Protein A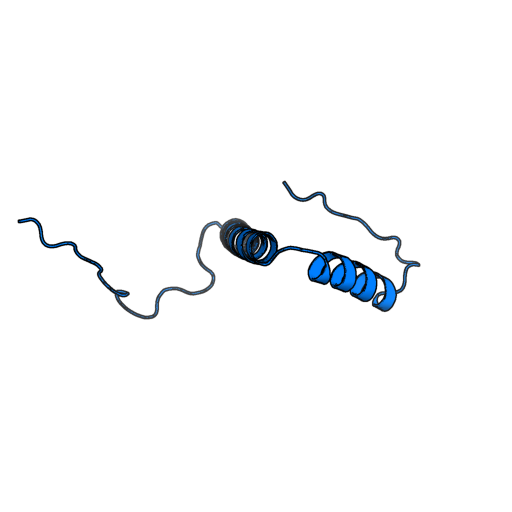F-A0A519V7A6-F1 (afdb_monomer_lite)

Structure (mmCIF, N/CA/C/O backbone):
data_AF-A0A519V7A6-F1
#
_entry.id   AF-A0A519V7A6-F1
#
loop_
_atom_site.group_PDB
_atom_site.id
_atom_site.type_symbol
_atom_site.label_atom_id
_atom_site.label_alt_id
_atom_site.label_comp_id
_atom_site.label_asym_id
_atom_site.label_entity_id
_atom_site.label_seq_id
_atom_site.pdbx_PDB_ins_code
_atom_site.Cartn_x
_atom_site.Cartn_y
_atom_site.Cartn_z
_atom_site.occupancy
_atom_site.B_iso_or_equiv
_atom_site.auth_seq_id
_atom_site.auth_comp_id
_atom_site.auth_asym_id
_atom_site.auth_atom_id
_atom_site.pdbx_PDB_model_num
ATOM 1 N N . MET A 1 1 ? -11.967 -6.259 -7.328 1.00 48.03 1 MET A N 1
ATOM 2 C CA . MET A 1 1 ? -10.874 -7.097 -6.784 1.00 48.03 1 MET A CA 1
ATOM 3 C C . MET A 1 1 ? -9.644 -6.857 -7.641 1.00 48.03 1 MET A C 1
ATOM 5 O O . MET A 1 1 ? -9.782 -6.880 -8.855 1.00 48.03 1 MET A O 1
ATOM 9 N N . GLY A 1 2 ? -8.493 -6.518 -7.053 1.00 60.28 2 GLY A N 1
ATOM 10 C CA . GLY A 1 2 ? -7.274 -6.296 -7.840 1.00 60.28 2 GLY A CA 1
ATOM 11 C C . GLY A 1 2 ? -6.811 -7.610 -8.467 1.00 60.28 2 GLY A C 1
ATOM 12 O O . GLY A 1 2 ? -6.716 -8.607 -7.757 1.00 60.28 2 GLY A O 1
ATOM 13 N N . SER A 1 3 ? -6.565 -7.631 -9.777 1.00 70.75 3 SER A N 1
ATOM 14 C CA . SER A 1 3 ? -6.038 -8.820 -10.449 1.00 70.75 3 SER A CA 1
ATOM 15 C C . SER A 1 3 ? -4.603 -9.076 -9.991 1.00 70.75 3 SER A C 1
ATOM 17 O O . SER A 1 3 ? -3.766 -8.170 -10.035 1.00 70.75 3 SER A O 1
ATOM 19 N N . LEU A 1 4 ? -4.299 -10.304 -9.577 1.00 75.12 4 LEU A N 1
ATOM 20 C CA . LEU A 1 4 ? -2.927 -10.724 -9.320 1.00 75.12 4 LEU A CA 1
ATOM 21 C C . LEU A 1 4 ? -2.166 -10.738 -10.657 1.00 75.12 4 LEU A C 1
ATOM 23 O O . LEU A 1 4 ? -2.470 -11.547 -11.530 1.00 75.12 4 LEU A O 1
ATOM 27 N N . LYS A 1 5 ? -1.195 -9.835 -10.835 1.00 84.88 5 LYS A N 1
ATOM 28 C CA . LYS A 1 5 ? -0.295 -9.861 -11.996 1.00 84.88 5 LYS A CA 1
ATOM 29 C C . LYS A 1 5 ? 0.868 -10.802 -11.689 1.00 84.88 5 LYS A C 1
ATOM 31 O O . LYS A 1 5 ? 1.693 -10.494 -10.828 1.00 84.88 5 LYS A O 1
ATOM 36 N N . LEU A 1 6 ? 0.896 -11.947 -12.367 1.00 88.12 6 LEU A N 1
ATOM 37 C CA . LEU A 1 6 ? 2.020 -12.880 -12.338 1.00 88.12 6 LEU A CA 1
ATOM 38 C C . LEU A 1 6 ? 3.096 -12.388 -13.311 1.00 88.12 6 LEU A C 1
ATOM 40 O O . LEU A 1 6 ? 2.784 -11.997 -14.435 1.00 88.12 6 LEU A O 1
ATOM 44 N N . TYR A 1 7 ? 4.344 -12.377 -12.855 1.00 89.62 7 TYR A N 1
ATOM 45 C CA . TYR A 1 7 ? 5.502 -12.015 -13.668 1.00 89.62 7 TYR A CA 1
ATOM 46 C C . 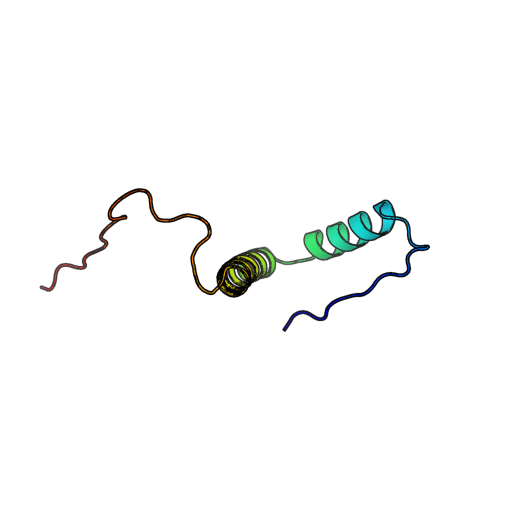TYR A 1 7 ? 6.309 -13.273 -13.978 1.00 89.62 7 TYR A C 1
ATOM 48 O O . TYR A 1 7 ? 6.408 -14.164 -13.135 1.00 89.62 7 TYR A O 1
ATOM 56 N N . ASP A 1 8 ? 6.892 -13.324 -15.173 1.00 92.56 8 ASP A N 1
ATOM 57 C CA . ASP A 1 8 ? 7.870 -14.344 -15.543 1.00 92.56 8 ASP A CA 1
ATOM 58 C C . ASP A 1 8 ? 9.142 -14.179 -14.688 1.00 92.56 8 ASP A C 1
ATOM 60 O O . ASP A 1 8 ? 9.580 -13.054 -14.427 1.00 92.56 8 ASP A O 1
ATOM 64 N N . SER A 1 9 ? 9.740 -15.292 -14.256 1.00 92.62 9 SER A N 1
ATOM 65 C CA . SER A 1 9 ? 10.988 -15.318 -13.482 1.00 92.62 9 SER A CA 1
ATOM 66 C C . SER A 1 9 ? 12.182 -14.685 -14.201 1.00 92.62 9 SER A C 1
ATOM 68 O O . SER A 1 9 ? 13.140 -14.282 -13.547 1.00 92.62 9 SER A O 1
ATOM 70 N N . ASN A 1 10 ? 12.131 -14.579 -15.529 1.00 96.06 10 ASN A N 1
ATOM 71 C CA . ASN A 1 10 ? 13.158 -13.946 -16.352 1.00 96.06 10 ASN A CA 1
ATOM 72 C C . ASN A 1 10 ? 13.102 -12.409 -16.300 1.00 96.06 10 ASN A C 1
ATOM 74 O O . ASN A 1 10 ? 14.055 -11.738 -16.699 1.00 96.06 10 ASN A O 1
ATOM 78 N N . ILE A 1 11 ? 12.000 -11.825 -15.818 1.00 94.00 11 ILE A N 1
ATOM 79 C CA . ILE A 1 11 ? 11.868 -10.373 -15.690 1.00 94.00 11 ILE A CA 1
ATOM 80 C C . ILE A 1 11 ? 12.634 -9.914 -14.451 1.00 94.00 11 ILE A C 1
ATOM 82 O O . ILE A 1 11 ? 12.412 -10.387 -13.336 1.00 94.00 11 ILE A O 1
ATOM 86 N N . SER A 1 12 ? 13.510 -8.925 -14.630 1.00 95.75 12 SER A N 1
ATOM 87 C CA . SER A 1 12 ? 14.276 -8.372 -13.517 1.00 95.75 12 SER A CA 1
ATOM 88 C C . SER A 1 12 ? 13.360 -7.768 -12.444 1.00 95.75 12 SER A C 1
ATOM 90 O O . SER A 1 12 ? 12.375 -7.082 -12.729 1.00 95.75 12 SER A O 1
ATOM 92 N N . ARG A 1 13 ? 13.721 -7.938 -11.169 1.00 93.25 13 ARG A N 1
ATOM 93 C CA . ARG A 1 13 ? 12.987 -7.292 -10.071 1.00 93.25 13 ARG A CA 1
ATOM 94 C C . ARG A 1 13 ? 12.975 -5.765 -10.210 1.00 93.25 13 ARG A C 1
ATOM 96 O O . ARG A 1 13 ? 11.970 -5.139 -9.884 1.00 93.25 13 ARG A O 1
ATOM 103 N N . ALA A 1 14 ? 14.063 -5.175 -10.708 1.00 95.44 14 ALA A N 1
ATOM 104 C CA . ALA A 1 14 ? 14.186 -3.731 -10.898 1.00 95.44 14 ALA A CA 1
ATOM 105 C C . ALA A 1 14 ? 13.145 -3.189 -11.890 1.00 95.44 14 ALA A C 1
ATOM 107 O O . ALA A 1 14 ? 12.474 -2.204 -11.589 1.00 95.44 14 ALA A O 1
ATOM 108 N N . SER A 1 15 ? 12.932 -3.874 -13.019 1.00 94.38 15 SER A N 1
ATOM 109 C CA . SER A 1 15 ? 11.909 -3.473 -13.993 1.00 94.38 15 SER A CA 1
ATOM 110 C C . SER A 1 15 ? 10.492 -3.581 -13.428 1.00 94.38 15 SER A C 1
ATOM 112 O O . SER A 1 15 ? 9.667 -2.709 -13.684 1.00 94.38 15 SER A O 1
ATOM 114 N N . ILE A 1 16 ? 10.213 -4.595 -12.601 1.00 93.94 16 ILE A N 1
ATOM 115 C CA . ILE A 1 16 ? 8.909 -4.737 -11.928 1.00 93.94 16 ILE A CA 1
ATOM 116 C C . ILE A 1 16 ? 8.665 -3.577 -10.953 1.00 93.94 16 ILE A C 1
ATOM 118 O O . ILE A 1 16 ? 7.554 -3.049 -10.879 1.00 93.94 16 ILE A O 1
ATOM 122 N N . VAL A 1 17 ? 9.690 -3.177 -10.194 1.00 93.69 17 VAL A N 1
ATOM 123 C CA . VAL A 1 17 ? 9.598 -2.043 -9.261 1.00 93.69 17 VAL A CA 1
ATOM 124 C C . VAL A 1 17 ? 9.348 -0.742 -10.023 1.00 93.69 17 VAL A C 1
ATOM 126 O O . VAL A 1 17 ? 8.416 -0.026 -9.667 1.00 93.69 17 VAL A O 1
ATOM 129 N N . ALA A 1 18 ? 10.093 -0.490 -11.101 1.00 95.00 18 ALA A N 1
ATOM 130 C CA . ALA A 1 18 ? 9.930 0.707 -11.925 1.00 95.00 18 ALA A CA 1
ATOM 131 C C . ALA A 1 18 ? 8.532 0.795 -12.567 1.00 95.00 18 ALA A C 1
ATOM 133 O O . ALA A 1 18 ? 7.894 1.846 -12.528 1.00 95.00 18 ALA A O 1
ATOM 134 N N . GLU A 1 19 ? 8.006 -0.317 -13.097 1.00 93.94 19 GLU A N 1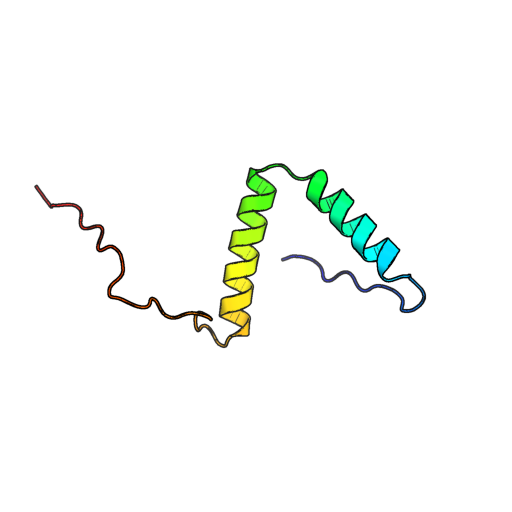
ATOM 135 C CA . GLU A 1 19 ? 6.640 -0.377 -13.640 1.00 93.94 19 GLU A CA 1
ATOM 136 C C . GLU A 1 19 ? 5.600 0.006 -12.574 1.00 93.94 19 GLU A C 1
ATOM 138 O O . GLU A 1 19 ? 4.694 0.810 -12.818 1.00 93.94 19 GLU A O 1
ATOM 143 N N . ARG A 1 20 ? 5.735 -0.559 -11.369 1.00 91.50 20 ARG A N 1
ATOM 144 C CA . ARG A 1 20 ? 4.814 -0.303 -10.255 1.00 91.50 20 ARG A CA 1
ATOM 145 C C . ARG A 1 20 ? 4.904 1.129 -9.749 1.00 91.50 20 ARG A C 1
ATOM 147 O O . ARG A 1 20 ? 3.870 1.710 -9.425 1.00 91.50 20 ARG A O 1
ATOM 154 N N . GLU A 1 21 ? 6.106 1.686 -9.684 1.00 94.12 21 GLU A N 1
ATOM 155 C CA . GLU A 1 21 ? 6.333 3.075 -9.300 1.00 94.12 21 GLU A CA 1
ATOM 156 C C . GLU A 1 21 ? 5.682 4.025 -10.303 1.00 94.12 21 GLU A C 1
ATOM 158 O O . GLU A 1 21 ? 4.880 4.869 -9.907 1.00 94.12 21 GLU A O 1
ATOM 163 N N . HIS A 1 22 ? 5.904 3.818 -11.601 1.00 95.38 22 HIS A N 1
ATOM 164 C CA . HIS A 1 22 ? 5.255 4.602 -12.649 1.00 95.38 22 HIS A CA 1
ATOM 165 C C . HIS A 1 22 ? 3.720 4.527 -12.557 1.00 95.38 22 HIS A C 1
ATOM 167 O O . HIS A 1 22 ? 3.028 5.547 -12.573 1.00 95.38 22 HIS A O 1
ATOM 173 N N . ALA A 1 23 ? 3.165 3.324 -12.375 1.00 91.94 23 ALA A N 1
ATOM 174 C CA . ALA A 1 23 ? 1.726 3.137 -12.194 1.00 91.94 23 ALA A CA 1
ATOM 175 C C . ALA A 1 23 ? 1.187 3.808 -10.919 1.00 91.94 23 ALA A C 1
ATOM 177 O O . ALA A 1 23 ? 0.035 4.240 -10.896 1.00 91.94 23 ALA A O 1
ATOM 178 N N . TYR A 1 24 ? 1.982 3.878 -9.849 1.00 91.69 24 TYR A N 1
ATOM 179 C CA . TYR A 1 24 ? 1.615 4.572 -8.618 1.00 91.69 24 TYR A CA 1
ATOM 180 C C . TYR A 1 24 ? 1.667 6.092 -8.789 1.00 91.69 24 TYR A C 1
ATOM 182 O O . TYR A 1 24 ? 0.734 6.779 -8.373 1.00 91.69 24 TYR A O 1
ATOM 190 N N . LEU A 1 25 ? 2.717 6.622 -9.418 1.00 94.44 25 LEU A N 1
ATOM 191 C CA . LEU A 1 25 ? 2.904 8.058 -9.629 1.00 94.44 25 LEU A CA 1
ATOM 192 C C . LEU A 1 25 ? 1.767 8.663 -10.458 1.00 94.44 25 LEU A C 1
ATOM 194 O O . LEU A 1 25 ? 1.264 9.720 -10.081 1.00 94.44 25 LEU A O 1
ATOM 198 N N . ASN A 1 26 ? 1.275 7.935 -11.464 1.00 96.50 26 ASN A N 1
ATOM 199 C CA . ASN A 1 26 ? 0.160 8.352 -12.321 1.00 96.50 26 ASN A CA 1
ATOM 200 C C . ASN A 1 26 ? -1.229 8.324 -11.652 1.00 96.50 26 ASN A C 1
ATOM 202 O O . ASN A 1 26 ? -2.208 8.751 -12.260 1.00 96.50 26 ASN A O 1
ATOM 206 N N . ARG A 1 27 ? -1.357 7.821 -10.416 1.00 94.00 27 ARG A N 1
ATOM 207 C CA . ARG A 1 27 ? -2.638 7.825 -9.687 1.00 94.00 27 ARG A CA 1
ATOM 208 C C . ARG A 1 27 ? -2.916 9.172 -9.035 1.00 94.00 27 ARG A C 1
ATOM 210 O O . ARG A 1 27 ? -2.011 9.801 -8.474 1.00 94.00 27 ARG A O 1
ATOM 217 N N . SER A 1 28 ? -4.194 9.540 -8.985 1.00 97.06 28 SER A N 1
ATOM 218 C CA . SER A 1 28 ? -4.655 10.674 -8.182 1.00 97.06 28 SER A CA 1
ATOM 219 C C . SER A 1 28 ? -4.456 10.419 -6.682 1.00 97.06 28 SER A C 1
ATOM 221 O O . SER A 1 28 ? -4.336 9.276 -6.227 1.00 97.06 28 SER A O 1
ATOM 223 N N . SER A 1 29 ? -4.443 11.489 -5.885 1.00 95.81 29 SER A N 1
ATOM 224 C CA . SER A 1 29 ? -4.342 11.394 -4.422 1.00 95.81 29 SER A CA 1
ATOM 225 C C . SER A 1 29 ? -5.478 10.564 -3.814 1.00 95.81 29 SER A C 1
ATOM 227 O O . SER A 1 29 ? -5.235 9.736 -2.938 1.00 95.81 29 SER A O 1
ATOM 229 N N . GLU A 1 30 ? -6.700 10.720 -4.326 1.00 96.00 30 GLU A N 1
ATOM 230 C CA . GLU A 1 30 ? -7.864 9.934 -3.904 1.00 96.00 30 GLU A CA 1
ATOM 231 C C . GLU A 1 30 ? -7.667 8.439 -4.187 1.00 96.00 30 GLU A C 1
ATOM 233 O O . GLU A 1 30 ? -7.860 7.601 -3.307 1.00 96.00 30 GLU A O 1
ATOM 238 N N . GLN A 1 31 ? -7.199 8.089 -5.387 1.00 94.12 31 GLN A N 1
ATOM 239 C CA . GLN A 1 31 ? -6.927 6.698 -5.753 1.00 94.12 31 GLN A CA 1
ATOM 240 C C . GLN A 1 31 ? -5.836 6.075 -4.874 1.00 94.12 31 GLN A C 1
ATOM 242 O O . GLN A 1 31 ? -5.947 4.912 -4.481 1.00 94.12 31 GLN A O 1
ATOM 247 N N . LYS A 1 32 ? -4.784 6.837 -4.545 1.00 93.50 32 LYS A N 1
ATOM 248 C CA . LYS A 1 32 ? -3.727 6.403 -3.616 1.00 93.50 32 LYS A CA 1
ATOM 249 C C . LYS A 1 32 ? -4.299 6.134 -2.222 1.00 93.50 32 LYS A C 1
ATOM 251 O O . LYS A 1 32 ? -4.017 5.088 -1.638 1.00 93.50 32 LYS A O 1
ATOM 256 N N . PHE A 1 33 ? -5.156 7.025 -1.728 1.00 94.44 33 PHE A N 1
ATOM 257 C CA . PHE A 1 33 ? -5.805 6.887 -0.427 1.00 94.44 33 PHE A CA 1
ATOM 258 C C . PHE A 1 33 ? -6.748 5.675 -0.362 1.00 94.44 33 PHE A C 1
ATOM 260 O O . PHE A 1 33 ? -6.648 4.851 0.548 1.00 94.44 33 PHE A O 1
ATOM 267 N N . LEU A 1 34 ? -7.616 5.500 -1.361 1.00 94.44 34 LEU A N 1
ATOM 268 C CA . LEU A 1 34 ? -8.522 4.351 -1.436 1.00 94.44 34 LEU A CA 1
ATOM 269 C C . LEU A 1 34 ? -7.760 3.024 -1.543 1.00 94.44 34 LEU A C 1
ATOM 271 O O . LEU A 1 34 ? -8.147 2.036 -0.914 1.00 94.44 34 LEU A O 1
ATOM 275 N N . ALA A 1 35 ? -6.653 2.996 -2.293 1.00 91.31 35 ALA A N 1
ATOM 276 C CA . ALA A 1 35 ? -5.796 1.818 -2.385 1.00 91.31 35 ALA A CA 1
ATOM 277 C C . ALA A 1 35 ? -5.195 1.437 -1.021 1.00 91.31 35 ALA A C 1
ATOM 279 O O . ALA A 1 35 ? -5.173 0.253 -0.684 1.00 91.31 35 ALA A O 1
ATOM 280 N N . LEU A 1 36 ? -4.771 2.421 -0.219 1.00 91.88 36 LEU A N 1
ATOM 281 C CA . LEU A 1 36 ? -4.271 2.199 1.141 1.00 91.88 36 LEU A CA 1
ATOM 282 C C . LEU A 1 36 ? -5.356 1.627 2.064 1.00 91.88 36 LEU A C 1
ATOM 284 O O . LEU A 1 36 ? -5.118 0.646 2.767 1.00 91.88 36 LEU A O 1
ATOM 288 N N . LEU A 1 37 ? -6.565 2.195 2.041 1.00 92.75 37 LEU A N 1
ATOM 289 C CA . LEU A 1 37 ? -7.684 1.677 2.835 1.00 92.75 37 LEU A CA 1
ATOM 290 C C . LEU A 1 37 ? -8.028 0.233 2.460 1.00 92.75 37 LEU A C 1
ATOM 292 O O . LEU A 1 37 ? -8.294 -0.594 3.334 1.00 92.75 37 LEU A O 1
ATOM 296 N N . ASN A 1 38 ? -7.998 -0.085 1.166 1.00 91.62 38 ASN A N 1
ATOM 297 C CA . ASN A 1 38 ? -8.234 -1.442 0.698 1.00 91.62 38 ASN A CA 1
ATOM 298 C C . ASN A 1 38 ? -7.121 -2.402 1.148 1.00 91.62 38 ASN A C 1
ATOM 300 O O . ASN A 1 38 ? -7.414 -3.512 1.585 1.00 91.62 38 ASN A O 1
ATOM 304 N N . LEU A 1 39 ? -5.858 -1.964 1.111 1.00 89.69 39 LEU A N 1
ATOM 305 C CA . LEU A 1 39 ? -4.730 -2.748 1.613 1.00 89.69 39 LEU A CA 1
ATOM 306 C C . LEU A 1 39 ? -4.883 -3.066 3.107 1.00 89.69 39 LEU A C 1
ATOM 308 O O . LEU A 1 39 ? -4.684 -4.211 3.507 1.00 89.69 39 LEU A O 1
ATOM 312 N N . ASN A 1 40 ? -5.311 -2.092 3.913 1.00 90.25 40 ASN A N 1
ATOM 313 C CA . ASN A 1 40 ? -5.581 -2.308 5.335 1.00 90.25 40 ASN A CA 1
ATOM 314 C C . ASN A 1 40 ? -6.689 -3.349 5.552 1.00 90.25 40 ASN A C 1
ATOM 316 O O . ASN A 1 40 ? -6.541 -4.238 6.387 1.00 90.25 40 ASN A O 1
ATOM 320 N N . ARG A 1 41 ? -7.777 -3.291 4.771 1.00 90.75 41 ARG A N 1
ATOM 321 C CA . ARG A 1 41 ? -8.863 -4.287 4.840 1.00 90.75 41 ARG A CA 1
ATOM 322 C C . ARG A 1 41 ? -8.374 -5.692 4.495 1.00 90.75 41 ARG A C 1
ATOM 324 O O . ARG A 1 41 ? -8.662 -6.628 5.236 1.00 90.7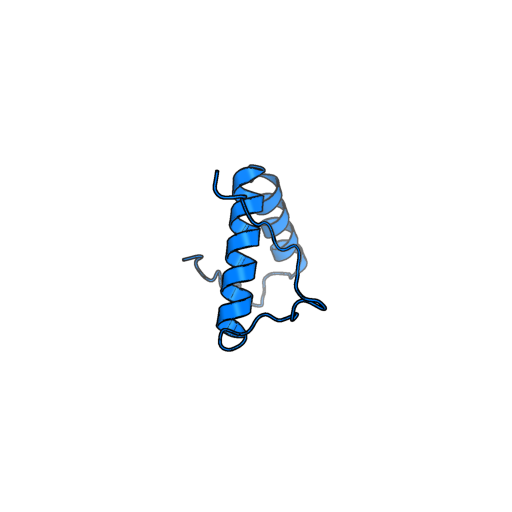5 41 ARG A O 1
ATOM 331 N N . ILE A 1 42 ? -7.609 -5.827 3.412 1.00 89.94 42 ILE A N 1
ATOM 332 C CA . ILE A 1 42 ? -7.023 -7.107 2.993 1.00 89.94 42 ILE A CA 1
ATOM 333 C C . ILE A 1 42 ? -6.086 -7.640 4.080 1.00 89.94 42 ILE A C 1
ATOM 335 O O . ILE A 1 42 ? -6.152 -8.813 4.424 1.00 89.94 42 ILE A O 1
ATOM 339 N N . SER A 1 43 ? -5.252 -6.781 4.668 1.00 89.56 43 SER A N 1
ATOM 340 C CA . SER A 1 43 ? -4.337 -7.172 5.740 1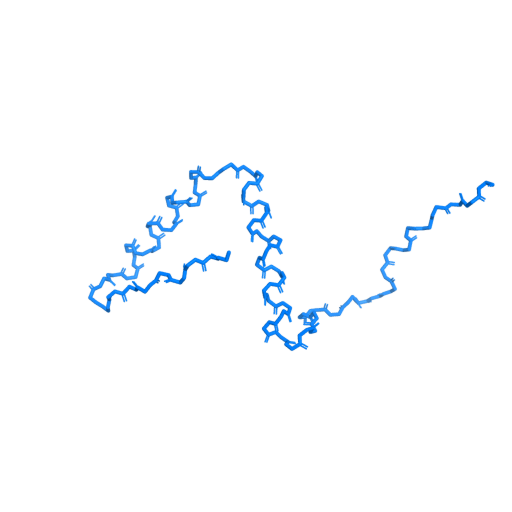.00 89.56 43 SER A CA 1
ATOM 341 C C . SER A 1 43 ? -5.067 -7.750 6.957 1.00 89.56 43 SER A C 1
ATOM 343 O O . SER A 1 43 ? -4.648 -8.782 7.476 1.00 89.56 43 SER A O 1
ATOM 345 N N . VAL A 1 44 ? -6.183 -7.144 7.374 1.00 91.19 44 VAL A N 1
ATOM 346 C CA . VAL A 1 44 ? -7.026 -7.665 8.464 1.00 91.19 44 VAL A CA 1
ATOM 347 C C . VAL A 1 44 ? -7.656 -9.006 8.083 1.00 91.19 44 VAL A C 1
ATOM 349 O O . VAL A 1 44 ? -7.636 -9.939 8.883 1.00 91.19 44 VAL A O 1
ATOM 352 N N . GLN A 1 45 ? -8.180 -9.130 6.859 1.00 91.81 45 GLN A N 1
ATOM 353 C CA . GLN A 1 45 ? -8.768 -10.382 6.367 1.00 91.81 45 GLN A CA 1
ATOM 354 C C . GLN A 1 45 ? -7.747 -11.526 6.348 1.00 91.81 45 GLN A C 1
ATOM 356 O O . GLN A 1 45 ? -8.048 -12.619 6.819 1.00 91.81 45 GLN A O 1
ATOM 361 N N . LEU A 1 46 ? -6.529 -11.262 5.868 1.00 90.06 46 LEU A N 1
ATOM 362 C CA . LEU A 1 46 ? -5.436 -12.238 5.851 1.00 90.06 46 LEU A CA 1
ATOM 363 C C . LEU A 1 46 ? -4.946 -12.603 7.259 1.00 90.06 46 LEU A C 1
ATOM 365 O O . LEU A 1 46 ? -4.449 -13.705 7.462 1.00 90.06 46 LEU A O 1
ATOM 369 N N . ASN A 1 47 ? -5.134 -11.721 8.243 1.00 92.44 47 ASN A N 1
ATOM 370 C CA . ASN A 1 47 ? -4.810 -11.970 9.647 1.00 92.44 47 ASN A CA 1
ATOM 371 C C . ASN A 1 47 ? -5.986 -12.597 10.432 1.00 92.44 47 ASN A C 1
ATOM 373 O O . ASN A 1 47 ? -6.199 -12.308 11.612 1.00 92.44 47 ASN A O 1
ATOM 377 N N . GLY A 1 48 ? -6.810 -13.415 9.767 1.00 93.19 48 GLY A N 1
ATOM 378 C CA . GLY A 1 48 ? -7.946 -14.102 10.393 1.00 93.19 48 GLY A CA 1
ATOM 379 C C . GLY A 1 48 ? -9.031 -13.156 10.918 1.00 93.19 48 GLY A C 1
ATOM 380 O O . GLY A 1 48 ? -9.692 -13.467 11.904 1.00 93.19 48 GLY A O 1
ATOM 381 N N . GLY A 1 49 ? -9.176 -11.974 10.311 1.00 91.88 49 GLY A N 1
ATOM 382 C CA . GLY A 1 49 ? -10.129 -10.944 10.734 1.00 91.88 49 GLY A CA 1
ATOM 383 C C . GLY A 1 49 ? -9.653 -10.076 11.901 1.00 91.88 49 GLY A C 1
ATOM 384 O O . GLY A 1 49 ? -10.360 -9.150 12.295 1.00 91.88 49 GLY A O 1
ATOM 385 N N . ASN A 1 50 ? -8.456 -10.322 12.440 1.00 87.69 50 ASN A N 1
ATOM 386 C CA . ASN A 1 50 ? -7.922 -9.554 13.557 1.00 87.69 50 ASN A CA 1
ATOM 387 C C . ASN A 1 50 ? -7.037 -8.399 13.068 1.00 87.69 50 ASN A C 1
ATOM 389 O O . ASN A 1 50 ? -6.183 -8.594 12.200 1.00 87.69 50 ASN A O 1
ATOM 393 N N . PRO A 1 51 ? -7.154 -7.192 13.642 1.00 84.50 51 PRO A N 1
ATOM 394 C CA . PRO A 1 51 ? -6.187 -6.129 13.395 1.00 84.50 51 PRO A CA 1
ATOM 395 C C . PRO A 1 51 ? -4.766 -6.547 13.799 1.00 84.50 51 PRO A C 1
ATOM 397 O O . PRO A 1 51 ? -4.569 -7.125 14.866 1.00 84.50 51 PRO A O 1
ATOM 400 N N . LEU A 1 52 ? -3.768 -6.204 12.973 1.00 78.56 52 LEU A N 1
ATOM 401 C CA . LEU A 1 52 ? -2.342 -6.439 13.268 1.00 78.56 52 LEU A CA 1
ATOM 402 C C . LEU A 1 52 ? -1.889 -5.756 14.564 1.00 78.56 52 LEU A C 1
ATOM 404 O O . LEU A 1 52 ? -1.064 -6.288 15.302 1.00 78.56 52 LEU A O 1
ATOM 408 N N . LYS A 1 53 ? -2.432 -4.567 14.842 1.00 79.38 53 LYS A N 1
ATOM 409 C CA . LYS A 1 53 ? -2.182 -3.824 16.074 1.00 79.38 53 LYS A CA 1
ATOM 410 C C . LYS A 1 53 ? -3.503 -3.604 16.794 1.00 79.38 53 LYS A C 1
ATOM 412 O O . LYS A 1 53 ? -4.440 -3.044 16.226 1.00 79.38 53 LYS A O 1
ATOM 417 N N . LYS A 1 54 ? -3.559 -4.021 18.057 1.00 74.38 54 LYS A N 1
ATOM 418 C CA . LYS A 1 54 ? -4.654 -3.653 18.956 1.00 74.38 54 LYS A CA 1
ATOM 419 C C . LYS A 1 54 ? -4.456 -2.198 19.394 1.00 74.38 54 LYS A C 1
ATOM 421 O O . LYS A 1 54 ? -3.309 -1.803 19.633 1.00 74.38 54 LYS A O 1
ATOM 426 N N . PRO A 1 55 ? -5.520 -1.388 19.491 1.00 73.75 55 PRO A N 1
ATOM 427 C CA . PRO A 1 55 ? -5.403 -0.063 20.084 1.00 73.75 55 PRO A CA 1
ATOM 428 C C . PRO A 1 55 ? -4.796 -0.199 21.489 1.00 73.75 55 PRO A C 1
ATOM 430 O O . PRO A 1 55 ? -5.249 -1.005 22.295 1.00 73.75 55 PRO A O 1
ATOM 433 N N . GLN A 1 56 ? -3.726 0.552 21.762 1.00 74.62 56 GLN A N 1
ATOM 434 C CA . GLN A 1 56 ? -2.973 0.502 23.029 1.00 74.62 56 GLN A CA 1
ATOM 435 C C . GLN A 1 56 ? -3.677 1.285 24.165 1.00 74.62 56 GLN A C 1
ATOM 437 O O . GLN A 1 56 ? -3.047 1.667 25.143 1.00 74.62 56 GLN A O 1
ATOM 442 N N . GLY A 1 57 ? -4.985 1.527 24.037 1.00 71.44 57 GLY A N 1
ATOM 443 C CA . GLY A 1 57 ? -5.837 2.254 24.980 1.00 71.44 57 GLY A CA 1
ATOM 444 C C . GLY A 1 57 ? -7.307 2.196 24.544 1.00 71.44 57 GLY A C 1
ATOM 445 O O . GLY A 1 57 ? -7.619 1.586 23.522 1.00 71.44 57 GLY A O 1
ATOM 446 N N . LEU A 1 58 ? -8.207 2.861 25.277 1.00 70.44 58 LEU A N 1
ATOM 447 C CA . LEU A 1 58 ? -9.651 2.912 24.965 1.00 70.44 58 LEU A CA 1
ATOM 448 C C . LEU A 1 58 ? -9.985 3.651 23.647 1.00 70.44 58 LEU A C 1
ATOM 450 O O . LEU A 1 58 ? -11.136 3.664 23.221 1.00 70.44 58 LEU A O 1
ATOM 454 N N . GLY A 1 59 ? -8.984 4.239 22.982 1.00 64.50 59 GLY A N 1
ATOM 455 C CA . GLY A 1 59 ? -9.163 5.096 21.811 1.00 64.50 59 GLY A CA 1
ATOM 456 C C . GLY A 1 59 ? -9.675 6.49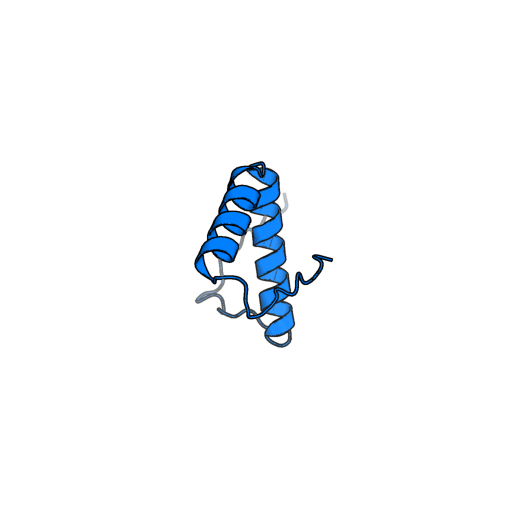2 22.180 1.00 64.50 59 GLY A C 1
ATOM 457 O O . GLY A 1 59 ? -9.837 6.826 23.352 1.00 64.50 59 GLY A O 1
ATOM 458 N N . ILE A 1 60 ? -9.912 7.326 21.165 1.00 67.56 60 ILE A N 1
ATOM 459 C CA . ILE A 1 60 ? -10.656 8.579 21.330 1.00 67.56 60 ILE A CA 1
ATOM 460 C C . ILE A 1 60 ? -12.140 8.205 21.329 1.00 67.56 60 ILE A C 1
ATOM 462 O O . ILE A 1 60 ? -12.674 7.801 20.296 1.00 67.56 60 ILE A O 1
ATOM 466 N N . VAL A 1 61 ? -12.806 8.329 22.476 1.00 62.31 61 VAL A N 1
ATOM 467 C CA . VAL A 1 61 ? -14.266 8.196 22.560 1.00 62.31 61 VAL A CA 1
ATOM 468 C C . VAL A 1 61 ? -14.878 9.489 22.025 1.00 62.31 61 VAL A C 1
ATOM 470 O O . VAL A 1 61 ? -15.033 10.468 22.750 1.00 62.31 61 VAL A O 1
ATOM 473 N N . ILE A 1 62 ? -15.190 9.521 20.729 1.00 68.00 62 ILE A N 1
ATOM 474 C CA . ILE A 1 62 ? -15.958 10.619 20.132 1.00 68.00 62 ILE A CA 1
ATOM 475 C C . ILE A 1 62 ? -17.433 10.364 20.455 1.00 68.00 62 ILE A C 1
ATOM 477 O O . ILE A 1 62 ? -18.137 9.695 19.701 1.00 68.00 62 ILE A O 1
ATOM 481 N N . SER A 1 63 ? -17.900 10.857 21.603 1.00 68.75 63 SER A N 1
ATOM 482 C CA . SER A 1 63 ? -19.328 10.874 21.928 1.00 68.75 63 SER A CA 1
ATOM 483 C C . SER A 1 63 ? -19.932 12.199 21.473 1.00 68.75 63 SER A C 1
ATOM 485 O O . SER A 1 63 ? -19.435 13.262 21.846 1.00 68.75 63 SER A O 1
ATOM 487 N N . LYS A 1 64 ? -21.020 12.156 20.706 1.00 66.19 64 LYS A N 1
ATOM 488 C CA . LYS A 1 64 ? -21.832 13.346 20.453 1.00 66.19 64 LYS A CA 1
ATOM 489 C C . LYS A 1 64 ? -22.780 13.503 21.648 1.00 66.19 64 LYS A C 1
ATOM 491 O O . LYS A 1 64 ? -23.530 12.560 21.900 1.00 66.19 64 LYS A O 1
ATOM 496 N N . PRO A 1 65 ? -22.739 14.608 22.413 1.00 66.75 65 PRO A N 1
ATOM 497 C CA . PRO A 1 65 ? -23.729 14.820 23.459 1.00 66.75 65 PRO A CA 1
ATOM 498 C C . PRO A 1 65 ? -25.109 14.885 22.798 1.00 66.75 65 PRO A C 1
ATOM 500 O O . PRO A 1 65 ? -25.314 15.666 21.866 1.00 66.75 65 PRO A O 1
ATOM 503 N N . ASN A 1 66 ? -26.023 14.017 23.235 1.00 69.25 66 ASN A N 1
ATOM 504 C CA . ASN A 1 66 ? -27.436 14.175 22.915 1.00 69.25 66 ASN A CA 1
ATOM 505 C C . ASN A 1 66 ? -27.911 15.429 23.654 1.00 69.25 66 ASN A C 1
ATOM 507 O O . ASN A 1 66 ? -27.801 15.489 24.879 1.00 69.25 66 ASN A O 1
ATOM 511 N N . ILE A 1 67 ? -28.351 16.426 22.886 1.00 59.47 67 ILE A N 1
ATOM 512 C CA . ILE A 1 67 ? -29.178 17.530 23.383 1.00 59.47 67 ILE A CA 1
ATOM 513 C C . ILE A 1 67 ? -30.565 16.960 23.670 1.00 59.47 67 ILE A C 1
ATOM 515 O O . ILE A 1 67 ? -31.039 16.174 22.815 1.00 59.47 67 ILE A O 1
#

Foldseek 3Di:
DDDDDDDDPPDDPVVVVVVVVVVQVPDDPVRNVVVVVVVQVVVCVVVVNHHPDDPPDPPPPPDDDDD

Secondary structure (DSSP, 8-state):
--------TTS-HHHHHHHHHHHHHTS-HHHHHHHHHHHHHHHHHHTTT--SS--SSS----PPPP-

Radius of gyration: 18.48 Å; chains: 1; bounding box: 44×33×41 Å

pLDDT: mean 85.35, std 11.9, range [48.03, 97.06]

Sequence (67 aa):
MGSLKLYDSNISRASIVAEREHAYLNRSSEQKFLALLNLNRISVQLNGGNPLKKPQGLGIVISKPNI